Protein AF-A0A920W0P0-F1 (afdb_monomer_lite)

Structure (mmCIF, N/CA/C/O backbone):
data_AF-A0A920W0P0-F1
#
_entry.id   AF-A0A920W0P0-F1
#
loop_
_atom_site.group_PDB
_atom_site.id
_atom_site.type_symbol
_atom_site.label_atom_id
_atom_site.label_alt_id
_atom_site.label_comp_id
_atom_site.label_asym_id
_atom_site.label_entity_id
_atom_site.label_seq_id
_atom_site.pdbx_PDB_ins_code
_atom_site.Cartn_x
_atom_site.Cartn_y
_atom_site.Cartn_z
_atom_site.occupancy
_atom_site.B_iso_or_equiv
_atom_site.auth_seq_id
_atom_site.auth_comp_id
_atom_site.auth_asym_id
_atom_site.auth_atom_id
_atom_site.pdbx_PDB_model_num
ATOM 1 N N . MET A 1 1 ? -18.003 -24.298 -28.614 1.00 57.62 1 MET A N 1
ATOM 2 C CA . MET A 1 1 ? -16.980 -23.307 -28.200 1.00 57.62 1 MET A CA 1
ATOM 3 C C . MET A 1 1 ? -17.326 -21.858 -28.577 1.00 57.62 1 MET A C 1
ATOM 5 O O . MET A 1 1 ? -16.905 -20.962 -27.865 1.00 57.62 1 MET A O 1
ATOM 9 N N . THR A 1 2 ? -18.162 -21.591 -29.589 1.00 60.16 2 THR A N 1
ATOM 10 C CA . THR A 1 2 ? -18.516 -20.229 -30.064 1.00 60.16 2 THR A CA 1
ATOM 11 C C . THR A 1 2 ? -19.414 -19.388 -29.142 1.00 60.16 2 THR A C 1
ATOM 13 O O . THR A 1 2 ? -19.505 -18.183 -29.331 1.00 60.16 2 THR A O 1
ATOM 16 N N . ARG A 1 3 ? -20.063 -19.977 -28.127 1.00 68.69 3 ARG A N 1
ATOM 17 C CA . ARG A 1 3 ? -20.915 -19.240 -27.166 1.00 68.69 3 ARG A CA 1
ATOM 18 C C . ARG A 1 3 ? -20.186 -18.735 -25.916 1.00 68.69 3 ARG A C 1
ATOM 20 O O . ARG A 1 3 ? -20.736 -17.909 -25.199 1.00 68.69 3 ARG A O 1
ATOM 27 N N . LEU A 1 4 ? -18.972 -19.222 -25.649 1.00 74.44 4 LEU A N 1
ATOM 28 C CA . LEU A 1 4 ? -18.198 -18.831 -24.464 1.00 74.44 4 LEU A CA 1
ATOM 29 C C . LEU A 1 4 ? -17.361 -17.569 -24.712 1.00 74.44 4 LEU A C 1
ATOM 31 O O . LEU A 1 4 ? -17.283 -16.724 -23.827 1.00 74.44 4 LEU A O 1
ATOM 35 N N . LEU A 1 5 ? -16.816 -17.398 -25.922 1.00 79.31 5 LEU A N 1
ATOM 36 C CA . LEU A 1 5 ? -16.032 -16.213 -26.291 1.00 79.31 5 LEU A CA 1
ATOM 37 C C . LEU A 1 5 ? -16.807 -14.890 -26.117 1.00 79.31 5 LEU A C 1
ATOM 39 O O . LEU A 1 5 ? -16.258 -14.004 -25.471 1.00 79.31 5 LEU A O 1
ATOM 43 N N . PRO A 1 6 ? -18.081 -14.757 -26.554 1.00 84.19 6 PRO A N 1
ATOM 44 C CA . PRO A 1 6 ? -18.828 -13.504 -26.401 1.00 84.19 6 PRO A CA 1
ATOM 45 C C . PRO A 1 6 ? -19.059 -13.120 -24.936 1.00 84.19 6 PRO A C 1
ATOM 47 O O . PRO A 1 6 ? -19.107 -11.943 -24.591 1.00 84.19 6 PRO A O 1
ATOM 50 N N . ASN A 1 7 ? -19.198 -14.114 -24.053 1.00 82.06 7 ASN A N 1
ATOM 51 C CA . ASN A 1 7 ? -19.365 -13.867 -22.624 1.00 82.06 7 ASN A CA 1
ATOM 52 C C . ASN A 1 7 ? -18.041 -13.456 -21.970 1.00 82.06 7 ASN A C 1
ATOM 54 O O . ASN A 1 7 ? -18.035 -12.520 -21.176 1.00 82.06 7 ASN A O 1
ATOM 58 N N . VAL A 1 8 ? -16.930 -14.111 -22.320 1.00 85.25 8 VAL A N 1
ATOM 59 C CA . VAL A 1 8 ? -15.591 -13.757 -21.817 1.00 85.25 8 VAL A CA 1
ATOM 60 C C . VAL A 1 8 ? -15.174 -12.367 -22.300 1.00 85.25 8 VAL A C 1
ATOM 62 O O . VAL A 1 8 ? -14.699 -11.570 -21.501 1.00 85.25 8 VAL A O 1
ATOM 65 N N . GLU A 1 9 ? -15.430 -12.035 -23.565 1.00 86.25 9 GLU A N 1
ATOM 66 C CA . GLU A 1 9 ? -15.170 -10.713 -24.145 1.00 86.25 9 GLU A CA 1
ATOM 67 C C . GLU A 1 9 ? -15.980 -9.617 -23.440 1.00 86.25 9 GLU A C 1
ATOM 69 O O . GLU A 1 9 ? -15.444 -8.578 -23.053 1.00 86.25 9 GLU A O 1
ATOM 74 N N . ARG A 1 10 ? -17.267 -9.874 -23.176 1.00 84.12 10 ARG A N 1
ATOM 75 C CA . ARG A 1 10 ? -18.142 -8.923 -22.477 1.00 84.12 10 ARG A CA 1
ATOM 76 C C . ARG A 1 10 ? -17.766 -8.732 -21.008 1.00 84.12 10 ARG A C 1
ATOM 78 O O . ARG A 1 10 ? -18.002 -7.654 -20.469 1.00 84.12 10 ARG A O 1
ATOM 85 N N . ILE A 1 11 ? -17.219 -9.760 -20.357 1.00 82.62 11 ILE A N 1
ATOM 86 C CA . ILE A 1 11 ? -16.677 -9.666 -18.994 1.00 82.62 11 ILE A CA 1
ATOM 87 C C . ILE A 1 11 ? -15.343 -8.911 -19.013 1.00 82.62 11 ILE A C 1
ATOM 89 O O . ILE A 1 11 ? -15.163 -8.003 -18.208 1.00 82.62 11 ILE A O 1
ATOM 93 N N . GLY A 1 12 ? -14.456 -9.216 -19.963 1.00 80.44 12 GLY A N 1
ATOM 94 C CA . GLY A 1 12 ? -13.171 -8.537 -20.133 1.00 80.44 12 GLY A CA 1
ATOM 95 C C . GLY A 1 12 ? -13.325 -7.038 -20.384 1.00 80.44 12 GLY A C 1
ATOM 96 O O . GLY A 1 12 ? -12.683 -6.241 -19.714 1.00 80.44 12 GLY A O 1
ATOM 97 N N . ASN A 1 13 ? -14.255 -6.639 -21.255 1.00 85.56 13 ASN A N 1
ATOM 98 C CA . ASN A 1 13 ? -14.516 -5.226 -21.551 1.00 85.56 13 ASN A CA 1
ATOM 99 C C . ASN A 1 13 ? -15.210 -4.466 -20.401 1.00 85.56 13 ASN A C 1
ATOM 101 O O . ASN A 1 13 ? -15.292 -3.242 -20.415 1.00 85.56 13 ASN A O 1
ATOM 105 N N . LYS A 1 14 ? -15.759 -5.183 -19.412 1.00 83.94 14 LYS A N 1
ATOM 106 C CA . LYS A 1 14 ? -16.352 -4.584 -18.208 1.00 83.94 14 LYS A CA 1
ATOM 107 C C . LYS A 1 14 ? -15.351 -4.402 -17.076 1.00 83.94 14 LYS A C 1
ATOM 109 O O . LYS A 1 14 ? -15.698 -3.734 -16.104 1.00 83.94 14 LYS A O 1
ATOM 114 N N . LEU A 1 15 ? -14.171 -5.018 -17.156 1.00 84.56 15 LEU A N 1
ATOM 115 C CA . LEU A 1 15 ? -13.143 -4.820 -16.146 1.00 84.56 15 LEU A CA 1
ATOM 116 C C . LEU A 1 15 ? -12.649 -3.373 -16.258 1.00 84.56 15 LEU A C 1
ATOM 118 O O . LEU A 1 15 ? -12.133 -2.999 -17.313 1.00 84.56 15 LEU A O 1
ATOM 122 N N . PRO A 1 16 ? -12.837 -2.546 -15.214 1.00 86.31 16 PRO A N 1
ATOM 123 C CA . PRO A 1 16 ? -12.273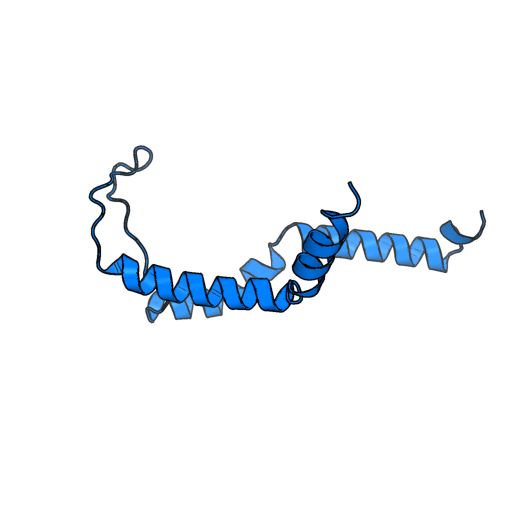 -1.208 -15.207 1.00 86.31 16 PRO A CA 1
ATOM 124 C C . PRO A 1 16 ? -10.747 -1.308 -15.220 1.00 86.31 16 PRO A C 1
ATOM 126 O O . PRO A 1 16 ? -10.178 -2.360 -14.906 1.00 86.31 16 PRO A O 1
ATOM 129 N N . ASP A 1 17 ? -10.081 -0.218 -15.595 1.00 91.94 17 ASP A N 1
ATOM 130 C CA . ASP A 1 17 ? -8.627 -0.202 -15.624 1.00 91.94 17 ASP A CA 1
ATOM 131 C C . ASP A 1 17 ? -8.039 -0.615 -14.256 1.00 91.94 17 ASP A C 1
ATOM 133 O O . ASP A 1 17 ? -8.664 -0.410 -13.205 1.00 91.94 17 ASP A O 1
ATOM 137 N N . PRO A 1 18 ? -6.835 -1.212 -14.240 1.00 90.88 18 PRO A N 1
ATOM 138 C CA . PRO A 1 18 ? -6.239 -1.718 -13.008 1.00 90.88 18 PRO A CA 1
ATOM 139 C C . PRO A 1 18 ? -6.147 -0.678 -11.886 1.00 90.88 18 PRO A C 1
ATOM 141 O O . PRO A 1 18 ? -6.293 -1.028 -10.715 1.00 90.88 18 PRO A O 1
ATOM 144 N N . THR A 1 19 ? -5.946 0.599 -12.214 1.00 93.19 19 THR A N 1
ATOM 145 C CA . THR A 1 19 ? -5.828 1.673 -11.220 1.00 93.19 19 THR A CA 1
ATOM 146 C C . THR A 1 19 ? -7.139 1.859 -10.466 1.00 93.19 19 THR A C 1
ATOM 148 O O . THR A 1 19 ? -7.142 1.885 -9.233 1.00 93.19 19 THR A O 1
ATOM 151 N N . LEU A 1 20 ? -8.265 1.914 -11.183 1.00 93.25 20 LEU A N 1
ATOM 152 C CA . LEU A 1 20 ? -9.589 1.981 -10.566 1.00 93.25 20 LEU A CA 1
ATOM 153 C C . LEU A 1 20 ? -9.895 0.744 -9.718 1.00 93.25 20 LEU A C 1
ATOM 155 O O . LEU A 1 20 ? -10.482 0.881 -8.642 1.00 93.25 20 LEU A O 1
ATOM 159 N N . LEU A 1 21 ? -9.458 -0.446 -10.143 1.00 93.75 21 LEU A N 1
ATOM 160 C CA . LEU A 1 21 ? -9.601 -1.661 -9.336 1.00 93.75 21 LEU A CA 1
ATOM 161 C C . LEU A 1 21 ? -8.893 -1.519 -7.985 1.00 93.75 21 LEU A C 1
ATOM 163 O O . LEU A 1 21 ? -9.527 -1.733 -6.952 1.00 93.75 21 LEU A O 1
ATOM 167 N N . PHE A 1 22 ? -7.629 -1.089 -7.956 1.00 93.44 22 PHE A N 1
ATOM 168 C CA . PHE A 1 22 ? -6.893 -0.911 -6.698 1.00 93.44 22 PHE A CA 1
ATOM 169 C C . PHE A 1 22 ? -7.485 0.179 -5.804 1.00 93.44 22 PHE A C 1
ATOM 171 O O . PHE A 1 22 ? -7.588 -0.018 -4.593 1.00 93.44 22 PHE A O 1
ATOM 178 N N . ILE A 1 23 ? -7.915 1.302 -6.385 1.00 95.12 23 ILE A N 1
ATOM 179 C CA . ILE A 1 23 ? -8.568 2.381 -5.634 1.00 95.12 23 ILE A CA 1
ATOM 180 C C . ILE A 1 23 ? -9.877 1.876 -5.017 1.00 95.12 23 ILE A C 1
ATOM 182 O O . ILE A 1 23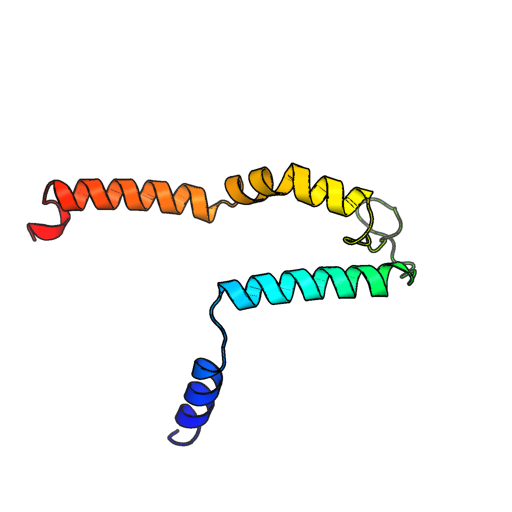 ? -10.115 2.073 -3.826 1.00 95.12 23 ILE A O 1
ATOM 186 N N . SER A 1 24 ? -10.709 1.178 -5.795 1.00 95.25 24 SER A N 1
ATOM 187 C CA . SER A 1 24 ? -11.962 0.613 -5.286 1.00 95.25 24 SER A CA 1
ATOM 188 C C . SER A 1 24 ? -11.714 -0.399 -4.163 1.00 95.25 24 SER A C 1
ATOM 190 O O . SER A 1 24 ? -12.382 -0.348 -3.131 1.00 95.25 24 SER A O 1
ATOM 192 N N . LEU A 1 25 ? -10.697 -1.255 -4.307 1.00 96.00 25 LEU A N 1
ATOM 193 C CA . LEU A 1 25 ? -10.326 -2.241 -3.300 1.00 96.00 25 LEU A CA 1
ATOM 194 C C . LEU A 1 25 ? -9.834 -1.578 -2.008 1.00 96.00 25 LEU A C 1
ATOM 196 O O . LEU A 1 25 ? -10.196 -2.027 -0.925 1.00 96.00 25 LEU A O 1
ATOM 200 N N . LEU A 1 26 ? -9.067 -0.487 -2.105 1.00 95.69 26 LEU A N 1
ATOM 201 C CA . LEU A 1 26 ? -8.631 0.298 -0.947 1.00 95.69 26 LEU A CA 1
ATOM 202 C C . LEU A 1 26 ? -9.832 0.818 -0.144 1.00 95.69 26 LEU A C 1
ATOM 204 O O . LEU A 1 26 ? -9.891 0.616 1.069 1.00 95.69 26 LEU A O 1
ATOM 208 N N . PHE A 1 27 ? -10.809 1.434 -0.817 1.00 96.19 27 PHE A N 1
ATOM 209 C CA . PHE A 1 27 ? -12.023 1.927 -0.160 1.00 96.19 27 PHE A CA 1
ATOM 210 C C . PHE A 1 27 ? -12.852 0.797 0.454 1.00 96.19 27 PHE A C 1
ATOM 212 O O . PHE A 1 27 ? -13.347 0.939 1.573 1.00 96.19 27 PHE A O 1
ATOM 219 N N . ILE A 1 28 ? -12.969 -0.337 -0.242 1.00 97.19 28 ILE A N 1
ATOM 220 C CA . ILE A 1 28 ? -13.647 -1.526 0.283 1.00 97.19 28 ILE A CA 1
ATOM 221 C C . ILE A 1 28 ? -12.948 -2.010 1.555 1.00 97.19 28 ILE A C 1
ATOM 223 O O . ILE A 1 28 ? -13.616 -2.227 2.560 1.00 97.19 28 ILE A O 1
ATOM 227 N N . VAL A 1 29 ? -11.618 -2.130 1.558 1.00 96.56 29 VAL A N 1
ATOM 228 C CA . VAL A 1 29 ? -10.853 -2.557 2.741 1.00 96.56 29 VAL A CA 1
ATOM 229 C C . VAL A 1 29 ? -11.050 -1.590 3.903 1.00 96.56 29 VAL A C 1
ATOM 231 O O . VAL A 1 29 ? -11.257 -2.038 5.028 1.00 96.56 29 VAL A O 1
ATOM 234 N N . TRP A 1 30 ? -11.038 -0.278 3.662 1.00 96.25 30 TRP A N 1
ATOM 235 C CA . TRP A 1 30 ? -11.321 0.707 4.707 1.00 96.25 30 TRP A CA 1
ATOM 236 C C . TRP A 1 30 ? -12.708 0.512 5.313 1.00 96.25 30 TRP A C 1
ATOM 238 O O . TRP A 1 30 ? -12.826 0.402 6.534 1.00 96.25 30 TRP A O 1
ATOM 248 N N . LEU A 1 31 ? -13.736 0.389 4.475 1.00 96.56 31 LEU A N 1
ATOM 249 C CA . LEU A 1 31 ? -15.118 0.228 4.915 1.00 96.56 31 LEU A CA 1
ATOM 250 C C . LEU A 1 31 ? -15.329 -1.097 5.660 1.00 96.56 31 LEU A C 1
ATOM 252 O O . LEU A 1 31 ? -15.912 -1.116 6.742 1.00 96.56 31 LEU A O 1
ATOM 256 N N . VAL A 1 32 ? -14.805 -2.197 5.120 1.00 96.62 32 VAL A N 1
ATOM 257 C CA . VAL A 1 32 ? -14.872 -3.528 5.735 1.00 96.62 32 VAL A CA 1
ATOM 258 C C . VAL A 1 32 ? -14.108 -3.539 7.061 1.00 96.62 32 VAL A C 1
ATOM 260 O O . VAL A 1 32 ? -14.643 -4.013 8.057 1.00 96.62 32 VAL A O 1
ATOM 263 N N . SER A 1 33 ? -12.905 -2.955 7.126 1.00 95.44 33 SER A N 1
ATOM 264 C CA . 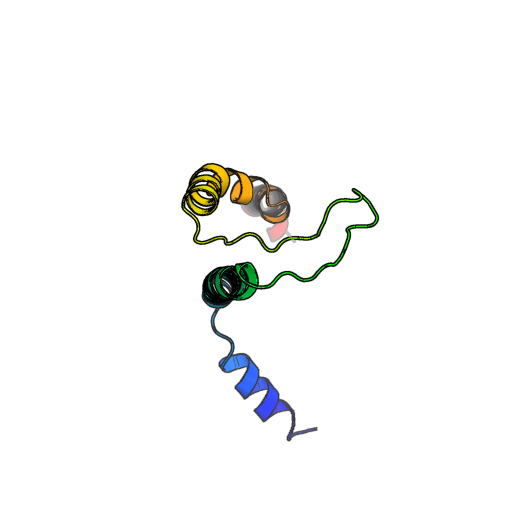SER A 1 33 ? -12.136 -2.865 8.378 1.00 95.44 33 SER A CA 1
ATOM 265 C C . SER A 1 33 ? -12.873 -2.074 9.457 1.00 95.44 33 SER A C 1
ATOM 267 O O . SER A 1 33 ? -12.844 -2.452 10.624 1.00 95.44 33 SER A O 1
ATOM 269 N N . TRP A 1 34 ? -13.574 -1.006 9.070 1.00 94.75 34 TRP A N 1
ATOM 270 C CA . TRP A 1 34 ? -14.382 -0.213 9.982 1.00 94.75 34 TRP A CA 1
ATOM 271 C C . TRP A 1 34 ? -15.573 -1.016 10.513 1.00 94.75 34 TRP A C 1
ATOM 273 O O . TRP A 1 34 ? -15.742 -1.103 11.728 1.00 94.75 34 TRP A O 1
ATOM 283 N N . LEU A 1 35 ? -16.335 -1.677 9.635 1.00 94.69 35 LEU A N 1
ATOM 284 C CA . LEU A 1 35 ? -17.474 -2.511 10.033 1.00 94.69 35 LEU A CA 1
ATOM 285 C C . LEU A 1 35 ? -17.064 -3.681 10.937 1.00 94.69 35 LEU A C 1
ATOM 287 O O . LEU A 1 35 ? -17.708 -3.923 11.956 1.00 94.69 35 LEU A O 1
ATOM 291 N N . LEU A 1 36 ? -15.993 -4.399 10.589 1.00 93.38 36 LEU A N 1
ATOM 292 C CA . LEU A 1 36 ? -15.544 -5.564 11.355 1.00 93.38 36 LEU A CA 1
ATOM 293 C C . LEU A 1 36 ? -14.816 -5.187 12.649 1.00 93.38 36 LEU A C 1
ATOM 295 O O . LEU A 1 36 ? -14.725 -6.031 13.533 1.00 93.38 36 LEU A O 1
ATOM 299 N N . SER A 1 37 ? -14.337 -3.947 12.802 1.00 92.31 37 SER A N 1
ATOM 300 C CA . SER A 1 37 ? -13.647 -3.521 14.032 1.00 92.31 37 SER A CA 1
ATOM 301 C C . SER A 1 37 ? -14.527 -3.561 15.287 1.00 92.31 37 SER A C 1
ATOM 303 O O . SER A 1 37 ? -14.007 -3.625 16.396 1.00 92.31 37 SER A O 1
ATOM 305 N N . TYR A 1 38 ? -15.853 -3.563 15.128 1.00 89.00 38 TYR A N 1
ATOM 306 C CA . TYR A 1 38 ? -16.803 -3.685 16.237 1.00 89.00 38 TYR A CA 1
ATOM 307 C C . TYR A 1 38 ? -17.055 -5.136 16.670 1.00 89.00 38 TYR A C 1
ATOM 309 O O . TYR A 1 38 ? -17.683 -5.368 17.702 1.00 89.00 38 TYR A O 1
ATOM 317 N N . VAL A 1 39 ? -16.601 -6.114 15.883 1.00 89.62 39 VAL A N 1
ATOM 318 C CA . VAL A 1 39 ? -16.826 -7.538 16.134 1.00 89.62 39 VAL A CA 1
ATOM 319 C C . VAL A 1 39 ? -15.585 -8.135 16.785 1.00 89.62 39 VAL A C 1
ATOM 321 O O . VAL A 1 39 ? -14.481 -8.031 16.254 1.00 89.62 39 VAL A O 1
ATOM 324 N N . ASN A 1 40 ? -15.767 -8.806 17.924 1.00 83.94 40 ASN A N 1
ATOM 325 C CA . ASN A 1 40 ? -14.704 -9.598 18.530 1.00 83.94 40 ASN A CA 1
ATOM 326 C C . ASN A 1 40 ? -14.781 -11.040 18.016 1.00 83.94 40 ASN A C 1
ATOM 328 O O . ASN A 1 40 ? -15.804 -11.709 18.165 1.00 83.94 40 ASN A O 1
ATOM 332 N N . PHE A 1 41 ? -13.695 -11.513 17.409 1.00 83.88 41 PHE A N 1
ATOM 333 C CA . PHE A 1 41 ? -13.636 -12.841 16.804 1.00 83.88 41 PHE A CA 1
ATOM 334 C C . PHE A 1 41 ? -13.203 -13.937 17.787 1.00 83.88 41 PHE A C 1
ATOM 336 O O . PHE A 1 41 ? -13.323 -15.110 17.449 1.00 83.88 41 PHE A O 1
ATOM 343 N N . ASN A 1 42 ? -12.726 -13.591 18.993 1.00 82.31 42 ASN A N 1
ATOM 344 C CA . ASN A 1 42 ? -12.207 -14.522 20.009 1.00 82.31 42 ASN A CA 1
ATOM 345 C C . ASN A 1 42 ? -11.213 -15.566 19.452 1.00 82.31 42 ASN A C 1
ATOM 347 O O . ASN A 1 42 ? -11.069 -16.661 19.995 1.00 82.31 42 ASN A O 1
ATOM 351 N N . VAL A 1 43 ? -10.525 -15.234 18.354 1.00 88.19 43 VAL A N 1
ATOM 352 C CA . VAL A 1 43 ? -9.477 -16.065 17.760 1.00 88.19 43 VAL A CA 1
ATOM 353 C C . VAL A 1 43 ? -8.157 -15.648 18.380 1.00 88.19 43 VAL A C 1
ATOM 355 O O . VAL A 1 43 ? -7.816 -14.469 18.371 1.00 88.19 43 VAL A O 1
ATOM 358 N N . ILE A 1 44 ? -7.410 -16.609 18.911 1.00 89.44 44 ILE A N 1
ATOM 359 C CA . ILE A 1 44 ? -6.073 -16.375 19.455 1.00 89.44 44 ILE A CA 1
ATOM 360 C C . ILE A 1 44 ? -5.059 -16.693 18.361 1.00 89.44 44 ILE A C 1
ATOM 362 O O . ILE A 1 44 ? -5.130 -17.753 17.736 1.00 89.44 44 ILE A O 1
ATOM 366 N N . ASP A 1 45 ? -4.116 -15.785 18.129 1.00 87.81 45 ASP A N 1
ATOM 367 C CA . ASP A 1 45 ? -3.003 -16.039 17.223 1.00 87.81 45 ASP A CA 1
ATOM 368 C C . ASP A 1 45 ? -2.049 -17.074 17.857 1.00 87.81 45 ASP A C 1
ATOM 370 O O . ASP A 1 45 ? -1.435 -16.789 18.891 1.00 87.81 45 ASP A O 1
ATOM 374 N N . PRO A 1 46 ? -1.865 -18.263 17.251 1.00 86.69 46 PRO A N 1
ATOM 375 C CA . PRO A 1 46 ? -1.005 -19.310 17.801 1.00 86.69 46 PRO A CA 1
ATOM 376 C C . PRO A 1 46 ? 0.485 -18.934 17.815 1.00 86.69 46 PRO A C 1
ATOM 378 O O . PRO A 1 46 ? 1.278 -19.622 18.453 1.00 86.69 46 PRO A O 1
ATOM 381 N N . ARG A 1 47 ? 0.893 -17.869 17.110 1.00 92.06 47 ARG A N 1
ATOM 382 C CA . ARG A 1 47 ? 2.288 -17.403 17.050 1.00 92.06 47 ARG A CA 1
ATOM 383 C C . ARG A 1 47 ? 2.637 -16.443 18.180 1.00 92.06 47 ARG A C 1
ATOM 385 O O . ARG A 1 47 ? 3.792 -16.397 18.593 1.00 92.06 47 ARG A O 1
ATOM 392 N N . THR A 1 48 ? 1.670 -15.647 18.624 1.00 88.00 48 THR A N 1
ATOM 393 C CA . THR A 1 48 ? 1.885 -14.558 19.590 1.00 88.00 48 THR A CA 1
ATOM 394 C C . THR A 1 48 ? 1.155 -14.781 20.911 1.00 88.00 48 THR A C 1
ATOM 396 O O . THR A 1 48 ? 1.528 -14.177 21.911 1.00 88.00 48 THR A O 1
ATOM 399 N N . GLY A 1 49 ? 0.139 -15.649 20.941 1.00 85.25 49 GLY A N 1
ATOM 400 C CA . GLY A 1 49 ? -0.710 -15.882 22.111 1.00 85.25 49 GLY A CA 1
ATOM 401 C C . GLY A 1 49 ? -1.677 -14.732 22.416 1.00 85.25 49 GLY A C 1
ATOM 402 O O . GLY A 1 49 ? -2.368 -14.775 23.431 1.00 85.25 49 GLY A O 1
ATOM 403 N N . ALA A 1 50 ? -1.733 -13.711 21.557 1.00 86.12 50 ALA A N 1
ATOM 404 C CA . ALA A 1 50 ? -2.609 -12.554 21.697 1.00 86.12 50 ALA A CA 1
ATOM 405 C C . ALA A 1 50 ? -3.929 -12.748 20.922 1.00 86.12 50 ALA A C 1
ATOM 407 O O . ALA A 1 50 ? -3.959 -13.492 19.933 1.00 86.12 50 ALA A O 1
ATOM 408 N N . PRO A 1 51 ? -5.026 -12.088 21.338 1.00 86.50 51 PRO A N 1
ATOM 409 C CA . PRO A 1 51 ? -6.264 -12.081 20.568 1.00 86.50 51 PRO A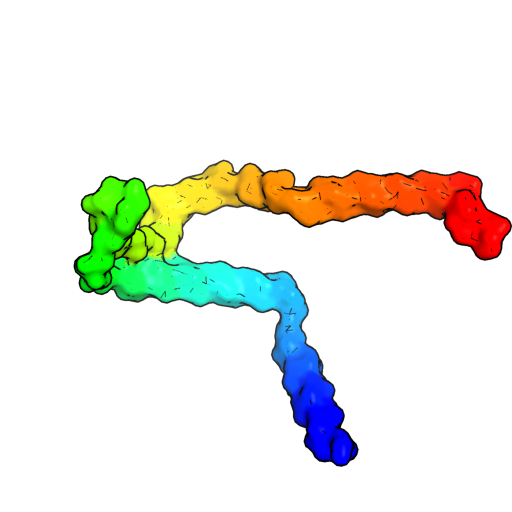 CA 1
ATOM 410 C C . PRO A 1 51 ? -6.063 -11.373 19.221 1.00 86.50 51 PRO A C 1
ATOM 412 O O . PRO A 1 51 ? -5.400 -10.339 19.130 1.00 86.50 51 PRO A O 1
ATOM 415 N N . LEU A 1 52 ? -6.641 -11.941 18.166 1.00 88.62 52 LEU A N 1
ATOM 416 C CA . LEU A 1 52 ? -6.605 -11.390 16.820 1.00 88.62 52 LEU A CA 1
ATOM 417 C C . LEU A 1 52 ? -7.714 -10.342 16.672 1.00 88.62 52 LEU A C 1
ATOM 419 O O . LEU A 1 52 ? -8.901 -10.669 16.670 1.00 88.62 52 LEU A O 1
ATOM 423 N N . GLU A 1 53 ? -7.313 -9.079 16.544 1.00 89.81 53 GLU A N 1
ATOM 424 C CA . GLU A 1 53 ? -8.224 -7.935 16.467 1.00 89.81 53 GLU A CA 1
ATOM 425 C C . GLU A 1 53 ? -8.175 -7.258 15.093 1.00 89.81 53 GLU A C 1
ATOM 427 O O . GLU A 1 53 ? -7.113 -7.080 14.489 1.00 89.81 53 GLU A O 1
ATOM 432 N N . VAL A 1 54 ? -9.344 -6.850 14.594 1.00 91.69 54 VAL A N 1
ATOM 433 C CA . VAL A 1 54 ? -9.452 -6.103 13.337 1.00 91.69 54 VAL A CA 1
ATOM 434 C C . VAL A 1 54 ? -9.191 -4.623 13.601 1.00 91.69 54 VAL A C 1
ATOM 436 O O . VAL A 1 54 ? -9.931 -3.958 14.322 1.00 91.69 54 VAL A O 1
ATOM 439 N N . VAL A 1 55 ? -8.152 -4.081 12.966 1.00 92.06 55 VAL A N 1
ATOM 440 C CA . VAL A 1 55 ? -7.786 -2.667 13.102 1.00 92.06 55 VAL A CA 1
ATOM 441 C C . VAL A 1 55 ? -8.599 -1.806 12.138 1.00 92.06 55 VAL A C 1
ATOM 443 O O . VAL A 1 55 ? -8.464 -1.933 10.919 1.00 92.06 55 VAL A O 1
ATOM 446 N N . ASN A 1 56 ? -9.375 -0.869 12.687 1.00 95.69 56 ASN A N 1
ATOM 447 C CA . ASN A 1 56 ? -10.091 0.140 11.911 1.00 95.69 56 ASN A CA 1
ATOM 448 C C . ASN A 1 56 ? -9.113 1.098 11.202 1.00 95.69 56 ASN A C 1
ATOM 450 O O . ASN A 1 56 ? -8.488 1.957 11.840 1.00 95.69 56 ASN A O 1
ATOM 454 N N . GLN A 1 57 ? -9.027 0.992 9.874 1.00 95.31 57 GLN A N 1
ATOM 455 C CA . GLN A 1 57 ? -8.136 1.819 9.054 1.00 95.31 57 GLN A CA 1
ATOM 456 C C . GLN A 1 57 ? -8.595 3.280 8.926 1.00 95.31 57 GLN A C 1
ATOM 458 O O . GLN A 1 57 ? -7.782 4.143 8.607 1.00 95.31 57 GLN A O 1
ATOM 463 N N . LEU A 1 58 ? -9.864 3.576 9.224 1.00 95.06 58 LEU A N 1
ATOM 464 C CA . LEU A 1 58 ? -10.411 4.937 9.233 1.00 95.06 58 LEU A CA 1
ATOM 465 C C . LEU A 1 58 ? -10.187 5.668 10.567 1.00 95.06 58 LEU A C 1
ATOM 467 O O . LEU A 1 58 ? -10.560 6.832 10.704 1.00 95.06 58 LEU A O 1
ATOM 471 N N . SER A 1 59 ? -9.585 5.013 11.565 1.00 96.12 59 SER A N 1
ATOM 472 C CA . SER A 1 59 ? -9.221 5.670 12.825 1.00 96.12 59 SER A CA 1
ATOM 473 C C . SER A 1 59 ? -8.134 6.732 12.613 1.00 96.12 59 SER A C 1
ATOM 475 O O . SER A 1 59 ? -7.270 6.589 11.747 1.00 96.12 59 SER A O 1
ATOM 477 N N . ALA A 1 60 ? -8.122 7.784 13.441 1.00 95.56 60 ALA A N 1
ATOM 478 C CA . ALA A 1 60 ? -7.152 8.880 13.320 1.00 95.56 60 ALA A CA 1
ATOM 479 C C . ALA A 1 60 ? -5.690 8.394 13.347 1.00 95.56 60 ALA A C 1
ATOM 481 O O . ALA A 1 60 ? -4.851 8.875 12.584 1.00 95.56 60 ALA A O 1
ATOM 482 N N . VAL A 1 61 ? -5.391 7.396 14.186 1.00 95.81 61 VAL A N 1
ATOM 483 C CA . VAL A 1 61 ? -4.051 6.803 14.294 1.00 95.81 61 VAL A CA 1
ATOM 484 C C . VAL A 1 61 ? -3.683 6.040 13.020 1.00 95.81 61 VAL A C 1
ATOM 486 O O . VAL A 1 61 ? -2.597 6.247 12.476 1.00 95.81 61 VAL A O 1
ATOM 489 N N . ALA A 1 62 ? -4.581 5.187 12.514 1.00 94.81 62 ALA A N 1
ATOM 490 C CA . ALA A 1 62 ? -4.330 4.409 11.304 1.00 94.81 62 ALA A CA 1
ATOM 491 C C . ALA A 1 62 ? -4.207 5.305 10.065 1.00 94.81 62 ALA A C 1
ATOM 493 O O . ALA A 1 62 ? -3.293 5.108 9.267 1.00 94.81 62 ALA A O 1
ATOM 494 N N . LEU A 1 63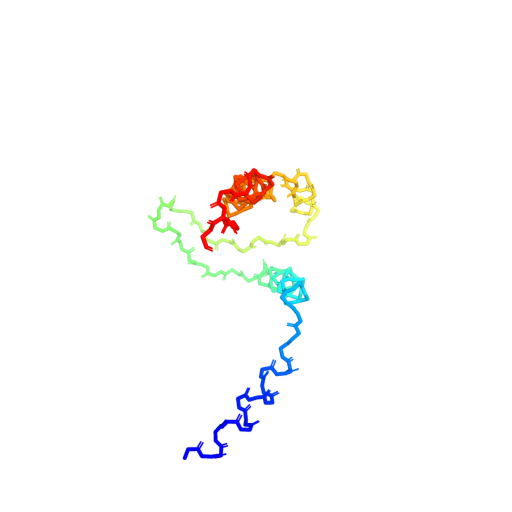 ? -5.040 6.341 9.950 1.00 96.00 63 LEU A N 1
ATOM 495 C CA . LEU A 1 63 ? -4.984 7.292 8.844 1.00 96.00 63 LEU A CA 1
ATOM 496 C C . LEU A 1 63 ? -3.692 8.123 8.871 1.00 96.00 63 LEU A C 1
ATOM 498 O O . LEU A 1 63 ? -3.043 8.298 7.841 1.00 96.00 63 LEU A O 1
ATOM 502 N N . THR A 1 64 ? -3.252 8.557 10.057 1.00 96.50 64 THR A N 1
ATOM 503 C CA . THR A 1 64 ? -1.953 9.233 10.229 1.00 96.50 64 THR A CA 1
ATOM 504 C C . THR A 1 64 ? -0.797 8.312 9.837 1.00 96.50 64 THR A C 1
ATOM 506 O O . THR A 1 64 ? 0.125 8.717 9.125 1.00 96.50 64 THR A O 1
ATOM 509 N N . LYS A 1 65 ? -0.848 7.041 10.248 1.00 96.06 65 LYS A N 1
ATOM 510 C CA . LYS A 1 65 ? 0.151 6.039 9.861 1.00 96.06 65 LYS A CA 1
ATOM 511 C C . LYS A 1 65 ? 0.144 5.783 8.354 1.00 96.06 65 LYS A C 1
ATOM 513 O O . LYS A 1 65 ? 1.213 5.685 7.756 1.00 96.06 65 LYS A O 1
ATOM 518 N N . PHE A 1 66 ? -1.036 5.703 7.744 1.00 96.00 66 PHE A N 1
ATOM 519 C CA . PHE A 1 66 ? -1.197 5.533 6.306 1.00 96.00 66 PHE A CA 1
ATOM 520 C C . PHE A 1 66 ? -0.544 6.697 5.556 1.00 96.00 66 PHE A C 1
ATOM 522 O O . PHE A 1 66 ? 0.337 6.456 4.738 1.00 96.00 66 PHE A O 1
ATOM 529 N N . MET A 1 67 ? -0.865 7.943 5.914 1.00 96.12 67 MET A N 1
ATOM 530 C CA . MET A 1 67 ? -0.280 9.143 5.301 1.00 96.12 67 MET A CA 1
ATOM 531 C C . MET A 1 67 ? 1.242 9.214 5.457 1.00 96.12 67 MET A C 1
ATOM 533 O O . MET A 1 67 ? 1.953 9.458 4.485 1.00 96.12 67 MET A O 1
ATOM 537 N N . THR A 1 68 ? 1.762 8.951 6.657 1.00 97.31 68 THR A N 1
ATOM 538 C CA . THR A 1 68 ? 3.212 9.020 6.923 1.00 97.31 68 THR A CA 1
ATOM 539 C C . THR A 1 68 ? 3.996 7.874 6.282 1.00 97.31 68 THR A C 1
ATOM 541 O O . THR A 1 68 ? 5.154 8.051 5.910 1.00 97.31 68 THR A O 1
ATOM 544 N N . SER A 1 69 ? 3.381 6.700 6.115 1.00 96.00 69 SER A N 1
ATOM 545 C CA . SER A 1 69 ? 4.044 5.513 5.556 1.00 96.00 69 SER A CA 1
ATOM 546 C C . SER A 1 69 ? 3.806 5.326 4.057 1.00 96.00 69 SER A C 1
ATOM 548 O O . SER A 1 69 ? 4.489 4.508 3.449 1.00 96.00 69 SER A O 1
ATOM 550 N N . MET A 1 70 ? 2.880 6.071 3.443 1.00 95.12 70 MET A N 1
ATOM 551 C CA . MET A 1 70 ? 2.439 5.884 2.055 1.00 95.12 70 MET A CA 1
ATOM 552 C C . MET A 1 70 ? 3.604 5.856 1.060 1.00 95.12 70 MET A C 1
ATOM 554 O O . MET A 1 70 ? 3.751 4.897 0.303 1.00 95.12 70 MET A O 1
ATOM 558 N N . VAL A 1 71 ? 4.474 6.870 1.105 1.00 94.94 71 VAL A N 1
ATOM 559 C CA . VAL A 1 71 ? 5.638 6.965 0.207 1.00 94.94 71 VAL A CA 1
ATOM 560 C C . VAL A 1 71 ? 6.599 5.805 0.443 1.00 94.94 71 VAL A C 1
ATOM 562 O O . VAL A 1 71 ? 7.094 5.215 -0.511 1.00 94.94 71 VAL A O 1
ATOM 565 N N . LYS A 1 72 ? 6.834 5.434 1.706 1.00 94.81 72 LYS A N 1
ATOM 566 C CA . LYS A 1 72 ? 7.715 4.314 2.050 1.00 94.81 72 LYS A CA 1
ATOM 567 C C . LYS A 1 72 ? 7.168 2.993 1.508 1.00 94.81 72 LYS A C 1
ATOM 569 O O . LYS A 1 72 ? 7.918 2.233 0.909 1.00 94.81 72 LYS A O 1
ATOM 574 N N . THR A 1 73 ? 5.875 2.733 1.678 1.00 93.81 73 THR A N 1
ATOM 575 C CA . THR A 1 73 ? 5.210 1.538 1.143 1.00 93.81 73 THR A CA 1
ATOM 576 C C . THR A 1 73 ? 5.310 1.483 -0.380 1.00 93.81 73 THR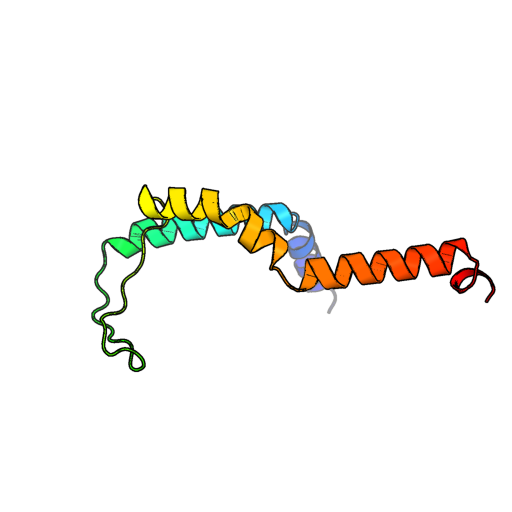 A C 1
ATOM 578 O O . THR A 1 73 ? 5.617 0.426 -0.924 1.00 93.81 73 THR A O 1
ATOM 581 N N . PHE A 1 74 ? 5.116 2.616 -1.062 1.00 91.25 74 PHE A N 1
ATOM 582 C CA . PHE A 1 74 ? 5.261 2.700 -2.514 1.00 91.25 74 PHE A CA 1
ATOM 583 C C . PHE A 1 74 ? 6.701 2.417 -2.965 1.00 91.25 74 PHE A C 1
ATOM 585 O O . PHE A 1 74 ? 6.919 1.559 -3.812 1.00 91.25 74 PHE A O 1
ATOM 592 N N . THR A 1 75 ? 7.705 3.061 -2.364 1.00 91.69 75 THR A N 1
ATOM 593 C CA . THR A 1 75 ? 9.112 2.885 -2.771 1.00 91.69 75 THR A CA 1
ATOM 594 C C . THR A 1 75 ? 9.687 1.512 -2.427 1.00 91.69 75 THR A C 1
ATOM 596 O O . THR A 1 75 ? 10.598 1.051 -3.107 1.00 91.69 75 THR A O 1
ATOM 599 N N . HIS A 1 76 ? 9.162 0.838 -1.400 1.00 92.69 76 HIS A N 1
ATOM 600 C CA . HIS A 1 76 ? 9.588 -0.513 -1.014 1.00 92.69 76 HIS A CA 1
ATOM 601 C C . HIS A 1 76 ? 8.862 -1.621 -1.785 1.00 92.69 76 HIS A C 1
ATOM 603 O O . HIS A 1 76 ? 9.146 -2.804 -1.575 1.00 92.69 76 HIS A O 1
ATOM 609 N N . PHE A 1 77 ? 7.927 -1.275 -2.674 1.00 92.06 77 PHE A N 1
ATOM 610 C CA . PHE A 1 77 ? 7.264 -2.264 -3.505 1.00 92.06 77 PHE A CA 1
ATOM 611 C C . PHE A 1 77 ? 8.255 -2.812 -4.542 1.00 92.06 77 PHE A C 1
ATOM 613 O O . PHE A 1 77 ? 8.582 -2.159 -5.533 1.00 92.06 77 PHE A O 1
ATOM 620 N N . HIS A 1 78 ? 8.746 -4.028 -4.283 1.00 91.12 78 HIS A N 1
ATOM 621 C CA . HIS A 1 78 ? 9.831 -4.689 -5.021 1.00 91.12 78 HIS A CA 1
ATOM 622 C C . HIS A 1 78 ? 9.740 -4.567 -6.555 1.00 91.12 78 HIS A C 1
ATOM 624 O O . HIS A 1 78 ? 10.742 -4.207 -7.178 1.00 91.12 78 HIS A O 1
ATOM 630 N N . PRO A 1 79 ? 8.571 -4.817 -7.182 1.00 90.62 79 PRO A N 1
ATOM 631 C CA . PRO A 1 79 ? 8.448 -4.751 -8.635 1.00 90.62 79 PRO A CA 1
ATOM 632 C C . PRO A 1 79 ? 8.750 -3.374 -9.239 1.00 90.62 79 PRO A C 1
ATOM 634 O O . PRO A 1 79 ? 9.231 -3.313 -10.367 1.00 90.62 79 PRO A O 1
ATOM 637 N N . LEU A 1 80 ? 8.526 -2.273 -8.510 1.00 90.25 80 LEU A N 1
ATOM 638 C CA . LEU A 1 80 ? 8.799 -0.928 -9.033 1.00 90.25 80 LEU A CA 1
ATOM 639 C C . LEU A 1 80 ? 10.297 -0.683 -9.199 1.00 90.25 80 LEU A C 1
ATOM 641 O O . LEU A 1 80 ? 10.723 -0.191 -10.239 1.00 90.25 80 LEU A O 1
ATOM 645 N N . GLY A 1 81 ? 11.103 -1.060 -8.204 1.00 88.06 81 GLY A N 1
ATOM 646 C CA . GLY A 1 81 ? 12.551 -0.855 -8.254 1.00 88.06 81 GLY A CA 1
ATOM 647 C C . GLY A 1 81 ? 13.207 -1.664 -9.371 1.00 88.06 81 GLY A C 1
ATOM 648 O O . GLY A 1 81 ? 13.925 -1.112 -10.203 1.00 88.06 81 GLY A O 1
ATOM 649 N N . VAL A 1 82 ? 12.913 -2.966 -9.427 1.00 93.44 82 VAL A N 1
ATOM 650 C CA . VAL A 1 82 ? 13.485 -3.863 -10.446 1.00 93.44 82 VAL A CA 1
ATOM 651 C C . VAL A 1 82 ? 13.005 -3.479 -11.847 1.00 93.44 82 VAL A C 1
ATOM 653 O O . VAL A 1 82 ? 13.805 -3.462 -12.779 1.00 93.44 82 VAL A O 1
ATOM 656 N N . GLY A 1 83 ? 11.727 -3.110 -11.992 1.00 93.88 83 GLY A N 1
ATOM 657 C CA . GLY A 1 83 ? 11.160 -2.678 -13.268 1.00 93.88 83 GLY A CA 1
ATOM 658 C C . GLY A 1 83 ? 11.826 -1.417 -13.822 1.00 93.88 83 GLY A C 1
ATOM 659 O O . GLY A 1 83 ? 12.203 -1.393 -14.990 1.00 93.88 83 GLY A O 1
ATOM 660 N N . LEU A 1 84 ? 12.041 -0.392 -12.990 1.00 93.50 84 LEU A N 1
ATOM 661 C CA . LEU A 1 84 ? 12.702 0.848 -13.421 1.00 93.50 84 LEU A CA 1
ATOM 662 C C . LEU A 1 84 ? 14.156 0.613 -13.849 1.00 93.50 84 LEU A C 1
ATOM 664 O O . LEU A 1 84 ? 14.579 1.121 -14.885 1.00 93.50 84 LEU A O 1
ATOM 668 N N . VAL A 1 85 ? 14.911 -0.185 -13.087 1.00 93.88 85 VAL A N 1
ATOM 669 C CA . VAL A 1 85 ? 16.304 -0.521 -13.429 1.00 93.88 85 VAL A CA 1
ATOM 670 C C . VAL A 1 85 ? 16.372 -1.323 -14.731 1.00 93.88 85 VAL A C 1
ATOM 672 O O . VAL A 1 85 ? 17.222 -1.044 -15.576 1.00 93.88 85 VAL A O 1
ATOM 675 N N . ALA A 1 86 ? 15.453 -2.271 -14.932 1.00 95.12 86 ALA A N 1
ATOM 676 C CA . ALA A 1 86 ? 15.364 -3.025 -16.178 1.00 95.12 86 ALA A CA 1
ATOM 677 C C . ALA A 1 86 ? 15.067 -2.110 -17.379 1.00 95.12 86 ALA A C 1
ATOM 679 O O . ALA A 1 86 ? 15.761 -2.191 -18.390 1.00 95.12 86 ALA A O 1
ATOM 680 N N . MET A 1 87 ? 14.100 -1.193 -17.253 1.00 95.06 87 MET A N 1
ATOM 681 C CA . MET A 1 87 ? 13.755 -0.244 -18.320 1.00 95.06 87 MET A CA 1
ATOM 682 C C . MET A 1 87 ? 14.902 0.714 -18.659 1.00 95.06 87 MET A C 1
ATOM 684 O O . MET A 1 87 ? 15.088 1.042 -19.828 1.00 95.06 87 MET A O 1
ATOM 688 N N . LEU A 1 88 ? 15.710 1.126 -17.676 1.00 94.56 88 LEU A N 1
ATOM 689 C CA . LEU A 1 88 ? 16.927 1.905 -17.930 1.00 94.56 88 LEU A CA 1
ATOM 690 C C . LEU A 1 88 ? 17.947 1.111 -18.757 1.00 94.56 88 LEU A C 1
ATOM 692 O O . LEU A 1 88 ? 18.497 1.640 -19.721 1.00 94.56 88 LEU A O 1
ATOM 696 N N . GLY A 1 89 ? 18.173 -0.162 -18.418 1.00 93.06 89 GLY A N 1
ATOM 697 C CA . GLY A 1 89 ? 19.064 -1.041 -19.179 1.00 93.06 89 GLY A CA 1
ATOM 698 C C . GLY A 1 89 ? 18.590 -1.260 -20.618 1.00 93.06 89 GLY A C 1
ATOM 699 O O . GLY A 1 89 ? 19.389 -1.151 -21.548 1.00 93.06 89 GLY A O 1
ATOM 700 N N . ILE A 1 90 ? 17.286 -1.494 -20.803 1.00 93.62 90 ILE A N 1
ATOM 701 C CA . ILE A 1 90 ? 16.662 -1.619 -22.128 1.00 93.62 90 ILE A CA 1
ATOM 702 C C . ILE A 1 90 ? 16.831 -0.318 -22.917 1.00 93.62 90 ILE A C 1
ATOM 704 O O . ILE A 1 90 ? 17.298 -0.362 -24.049 1.00 93.62 90 ILE A O 1
ATOM 708 N N . GLY A 1 91 ? 16.554 0.840 -22.309 1.00 92.94 91 GLY A N 1
ATOM 709 C CA . GLY A 1 91 ? 16.690 2.136 -22.974 1.00 92.94 91 GLY A CA 1
ATOM 710 C C . GLY A 1 91 ? 18.114 2.413 -23.464 1.00 92.94 91 GLY A C 1
ATOM 711 O O . GLY A 1 91 ? 18.298 2.902 -24.575 1.00 92.94 91 GLY A O 1
ATOM 712 N N . VAL A 1 92 ? 19.137 2.046 -22.684 1.00 92.94 92 VAL A N 1
ATOM 713 C CA . VAL A 1 92 ? 20.544 2.154 -23.115 1.00 92.94 92 VAL A CA 1
ATOM 714 C C . VAL A 1 92 ? 20.852 1.186 -24.261 1.00 92.94 92 VAL A C 1
ATOM 716 O O . VAL A 1 92 ? 21.485 1.578 -25.244 1.00 92.94 92 VAL A O 1
ATOM 719 N N . ALA A 1 93 ? 20.402 -0.067 -24.167 1.00 92.19 93 ALA A N 1
ATOM 720 C CA . ALA A 1 93 ? 20.613 -1.077 -25.203 1.00 92.19 93 ALA A CA 1
ATOM 721 C C . ALA A 1 93 ? 19.909 -0.726 -26.531 1.00 92.19 93 ALA A C 1
ATOM 723 O O . ALA A 1 93 ? 20.460 -0.958 -27.606 1.00 92.19 93 ALA A O 1
ATOM 724 N N . GLU A 1 94 ? 18.725 -0.116 -26.481 1.00 91.31 94 GLU A N 1
ATOM 725 C CA . GLU A 1 94 ? 18.032 0.401 -27.665 1.00 91.31 94 GLU A CA 1
ATOM 726 C C . GLU A 1 94 ? 18.761 1.605 -28.270 1.00 91.31 94 GLU A C 1
ATOM 728 O O . GLU A 1 94 ? 19.014 1.627 -29.474 1.00 91.31 94 GLU A O 1
ATOM 733 N N . HIS A 1 95 ? 19.164 2.587 -27.454 1.00 87.75 95 HIS A N 1
ATOM 734 C CA . HIS A 1 95 ? 19.787 3.821 -27.953 1.00 87.75 95 HIS A CA 1
ATOM 735 C C . HIS A 1 95 ? 21.187 3.602 -28.545 1.00 87.75 95 HIS A C 1
ATOM 737 O O . HIS A 1 95 ? 21.623 4.346 -29.420 1.00 87.75 95 HIS A O 1
ATOM 743 N N . THR A 1 96 ? 21.893 2.570 -28.081 1.00 87.69 96 THR A N 1
ATOM 744 C CA . THR A 1 96 ? 23.194 2.145 -28.627 1.00 87.69 96 THR A CA 1
ATOM 745 C C . THR A 1 96 ? 23.065 1.251 -29.862 1.00 87.69 96 THR A C 1
ATOM 747 O O . THR A 1 96 ? 24.076 0.883 -30.457 1.00 87.69 96 THR A O 1
ATOM 750 N N . GLY A 1 97 ? 21.838 0.908 -30.267 1.00 83.94 97 GLY A N 1
ATOM 751 C CA . GLY A 1 97 ? 21.562 0.056 -31.420 1.00 83.94 97 GLY A CA 1
ATOM 752 C C . GLY A 1 97 ? 21.749 -1.439 -31.158 1.00 83.94 97 GLY A C 1
ATOM 753 O O . GLY A 1 97 ? 21.608 -2.220 -32.088 1.00 83.94 97 GLY A O 1
ATOM 754 N N . PHE A 1 98 ? 22.018 -1.874 -29.923 1.00 85.44 98 PHE A N 1
ATOM 755 C CA . PHE A 1 98 ? 22.245 -3.290 -29.608 1.00 85.44 98 PHE A CA 1
ATOM 756 C C . PHE A 1 98 ? 21.007 -4.166 -29.863 1.00 85.44 98 PHE A C 1
ATOM 758 O O . PHE A 1 98 ? 21.145 -5.285 -30.342 1.00 85.44 98 PHE A O 1
ATOM 765 N N . ILE A 1 99 ? 19.803 -3.653 -29.580 1.00 79.50 99 ILE A N 1
ATOM 766 C CA . ILE A 1 99 ? 18.537 -4.386 -29.796 1.00 79.50 99 ILE A CA 1
ATOM 767 C C . ILE A 1 99 ? 18.019 -4.249 -31.241 1.00 79.50 99 ILE A C 1
ATOM 769 O O . ILE A 1 99 ? 17.326 -5.135 -31.726 1.00 79.50 99 ILE A O 1
ATOM 773 N N . GLY A 1 100 ? 18.356 -3.159 -31.938 1.00 66.56 100 GLY A N 1
ATOM 774 C CA . GLY A 1 100 ? 17.881 -2.878 -33.301 1.00 66.56 100 GLY A CA 1
ATOM 775 C C . GLY A 1 100 ? 18.846 -3.266 -34.430 1.00 66.56 100 GLY A C 1
ATOM 776 O O . GLY A 1 100 ? 18.464 -3.180 -35.592 1.00 66.56 100 GLY A O 1
ATOM 777 N N . ALA A 1 101 ? 20.090 -3.649 -34.120 1.00 58.34 101 ALA A N 1
ATOM 778 C CA . ALA A 1 101 ? 21.100 -4.045 -35.110 1.00 58.34 101 ALA A CA 1
ATOM 779 C C . ALA A 1 101 ? 21.018 -5.525 -35.541 1.00 58.34 101 ALA A C 1
ATOM 781 O O . ALA A 1 101 ? 21.872 -5.979 -36.306 1.00 58.34 101 ALA A O 1
ATOM 782 N N . SER A 1 102 ? 20.011 -6.265 -35.064 1.00 48.72 102 SER A N 1
ATOM 783 C CA . SER A 1 102 ? 19.663 -7.626 -35.497 1.00 48.72 102 SER A CA 1
ATOM 784 C C . SER A 1 102 ? 18.324 -7.656 -36.216 1.00 48.72 102 SER A C 1
ATOM 786 O O . SER A 1 102 ? 17.362 -7.124 -35.617 1.00 48.72 102 SER A O 1
#

Foldseek 3Di:
DVVVVVVVVVVVVPDPPVVVVVVVVVVVLLVVLQVCQVPQPQDADPVPRHGDGRDRCPDPVNVVVCVVCVVVVVVPPVCVVVVVVVVVVVVVCVVVCVVPVD

Sequence (102 aa):
MTRLLPNVERIGNKLPDPTLLFISLLFIVWLVSWLLSYVNFNVIDPRTGAPLEVVNQLSAVALTKFMTSMVKTFTHFHPLGVGLVAMLGIGVAEHTGFIGAS

Secondary structure (DSSP, 8-state):
-TTTHHHHHHHHTTSPPHHHHHHHHHHHHHHHHHHHTT----PBPTTT-SB-----TTSHHHHHHHHHHHHHHHHT-HHHHHHHHHHHHHHHHHHTTTTT--

Radius of gyration: 22.33 Å; chains: 1; bounding box: 44×32×58 Å

pLDDT: mean 89.19, std 8.88, range [48.72, 97.31]